Protein AF-A0A2E1F912-F1 (afdb_monomer_lite)

Secondary structure (DSSP, 8-state):
-HHHHHHHHHHHHHS---THHHHHHHHHHHHHHHHHHTTTS-HHHHHHHHHHHHHHHHHHHHHHHHHHHHHHHHHHHHHHHHHHH--

pLDDT: mean 74.3, std 12.06, range [44.19, 92.25]

Foldseek 3Di:
DVQVVVQVVVCVVPVDRPVLSVLVVVLVVLVVVLVVCVVPDDPVVSVVSVVVSVVSVVVSVVVVVVVVVVVVVVVVVVVVVVVVVVD

Structure (mmCIF, N/CA/C/O backbone):
data_AF-A0A2E1F912-F1
#
_entry.id   AF-A0A2E1F912-F1
#
loop_
_atom_site.group_PDB
_atom_site.id
_atom_site.type_symbol
_atom_site.label_atom_id
_atom_site.label_alt_id
_atom_site.label_comp_id
_atom_site.label_asym_id
_atom_site.label_entity_id
_atom_site.label_seq_id
_atom_site.pdbx_PDB_ins_code
_atom_site.Cartn_x
_atom_site.Cartn_y
_atom_site.Cartn_z
_atom_site.occupancy
_atom_site.B_iso_or_equiv
_atom_site.auth_seq_id
_atom_site.auth_comp_id
_atom_site.auth_asym_id
_atom_site.auth_atom_id
_atom_site.pdbx_PDB_model_num
ATOM 1 N N . TYR A 1 1 ? 12.898 1.121 10.059 1.00 53.09 1 TYR A N 1
ATOM 2 C CA . TYR A 1 1 ? 12.455 0.407 11.280 1.00 53.09 1 TYR A CA 1
ATOM 3 C C . TYR A 1 1 ? 11.519 1.233 12.153 1.00 53.09 1 TYR A C 1
ATOM 5 O O . TYR A 1 1 ? 10.495 0.695 12.551 1.00 53.09 1 TYR A O 1
ATOM 13 N N . ALA A 1 2 ? 11.803 2.518 12.409 1.00 69.12 2 ALA A N 1
ATOM 14 C CA . ALA A 1 2 ? 10.921 3.393 13.194 1.00 69.12 2 ALA A CA 1
ATOM 15 C C . ALA A 1 2 ? 9.472 3.471 12.659 1.00 69.12 2 ALA A C 1
ATOM 17 O O . ALA A 1 2 ? 8.533 3.442 13.443 1.00 69.12 2 ALA A O 1
ATOM 18 N N . GLU A 1 3 ? 9.276 3.473 11.336 1.00 65.62 3 GLU A N 1
ATOM 19 C CA . GLU A 1 3 ? 7.935 3.495 10.721 1.00 65.62 3 GLU A CA 1
ATOM 20 C C . GLU A 1 3 ? 7.116 2.222 10.987 1.00 65.62 3 GLU A C 1
ATOM 22 O O . GLU A 1 3 ? 5.926 2.296 11.283 1.00 65.62 3 GLU A O 1
ATOM 27 N N . VAL A 1 4 ? 7.754 1.046 10.938 1.00 68.38 4 VAL A N 1
ATOM 28 C CA . VAL A 1 4 ? 7.101 -0.241 11.241 1.00 68.38 4 VAL A CA 1
ATOM 29 C C . VAL A 1 4 ? 6.742 -0.314 12.727 1.00 68.38 4 VAL A C 1
ATOM 31 O O . VAL A 1 4 ? 5.643 -0.735 13.075 1.00 68.38 4 VAL A O 1
ATOM 34 N N . LEU A 1 5 ? 7.626 0.176 13.600 1.00 70.25 5 LEU A N 1
ATOM 35 C CA . LEU A 1 5 ? 7.366 0.300 15.036 1.00 70.25 5 LEU A CA 1
ATOM 36 C C . LEU A 1 5 ? 6.209 1.259 15.345 1.00 70.25 5 LEU A C 1
ATOM 38 O O . LEU A 1 5 ? 5.371 0.931 16.178 1.00 70.25 5 LEU A O 1
ATOM 42 N N . GLY A 1 6 ? 6.108 2.395 14.648 1.00 69.12 6 GLY A N 1
ATOM 43 C CA . GLY A 1 6 ? 4.982 3.326 14.791 1.00 69.12 6 GLY A CA 1
ATOM 44 C C . GLY A 1 6 ? 3.641 2.698 14.399 1.00 69.12 6 GLY A C 1
ATOM 45 O O . GLY A 1 6 ? 2.625 2.920 15.054 1.00 69.12 6 GLY A O 1
ATOM 46 N N . MET A 1 7 ? 3.650 1.834 13.384 1.00 70.12 7 MET A N 1
ATOM 47 C CA . MET A 1 7 ? 2.476 1.067 12.971 1.00 70.12 7 MET A CA 1
ATOM 48 C C . MET A 1 7 ? 2.051 0.013 13.998 1.00 70.12 7 MET A C 1
ATOM 50 O O . MET A 1 7 ? 0.861 -0.132 14.264 1.00 70.12 7 MET A O 1
ATOM 54 N N . VAL A 1 8 ? 3.014 -0.691 14.602 1.00 67.69 8 VAL A N 1
ATOM 55 C CA . VAL A 1 8 ? 2.761 -1.679 15.666 1.00 67.69 8 VAL A CA 1
ATOM 56 C C . VAL A 1 8 ? 2.312 -0.994 16.965 1.00 67.69 8 VAL A C 1
ATOM 58 O O . VAL A 1 8 ? 1.417 -1.492 17.643 1.00 67.69 8 VAL A O 1
ATOM 61 N N . ALA A 1 9 ? 2.856 0.183 17.284 1.00 67.69 9 ALA A N 1
ATOM 62 C CA . ALA A 1 9 ? 2.416 0.996 18.419 1.00 67.69 9 ALA A CA 1
ATOM 63 C C . ALA A 1 9 ? 0.974 1.505 18.234 1.00 67.69 9 ALA A C 1
ATOM 65 O O . ALA A 1 9 ? 0.163 1.432 19.154 1.00 67.69 9 ALA A O 1
ATOM 66 N N . SER A 1 10 ? 0.625 1.951 17.022 1.00 66.06 10 SER A N 1
ATOM 67 C CA . SER A 1 10 ? -0.749 2.333 16.668 1.00 66.06 10 SER A CA 1
ATOM 68 C C . SER A 1 10 ? -1.713 1.137 16.699 1.00 66.06 10 SER A C 1
ATOM 70 O O . SER A 1 10 ? -2.849 1.270 17.158 1.00 66.06 10 SER A O 1
ATOM 72 N N . PHE A 1 11 ? -1.240 -0.048 16.301 1.00 61.69 11 PHE A N 1
ATOM 73 C CA . PHE A 1 11 ? -2.003 -1.294 16.363 1.00 61.69 11 PHE A CA 1
ATOM 74 C C . PHE A 1 11 ? -2.369 -1.691 17.800 1.00 61.69 11 PHE A C 1
ATOM 76 O O . PHE A 1 11 ? -3.512 -2.071 18.048 1.00 61.69 11 PHE A O 1
ATOM 83 N N . TYR A 1 12 ? -1.442 -1.533 18.749 1.00 55.97 12 TYR A N 1
ATOM 84 C CA . TYR A 1 12 ? -1.688 -1.823 20.167 1.00 55.97 12 TYR A CA 1
ATOM 85 C C . TYR A 1 12 ? -2.644 -0.824 20.834 1.00 55.97 12 TYR A C 1
ATOM 87 O O . TYR A 1 12 ? -3.351 -1.185 21.770 1.00 55.97 12 TYR A 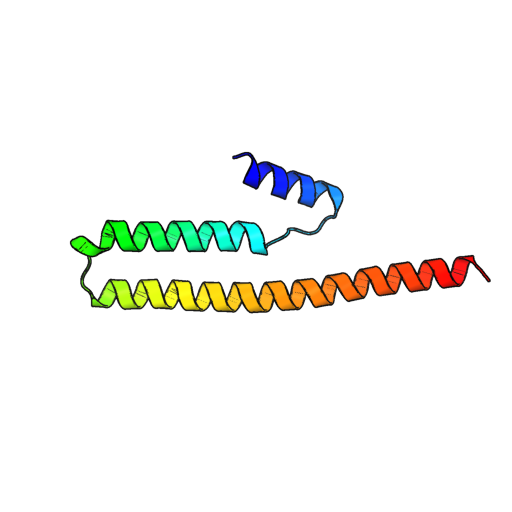O 1
ATOM 95 N N . ALA A 1 13 ? -2.681 0.422 20.354 1.00 61.03 13 ALA A N 1
ATOM 96 C CA . ALA A 1 13 ? -3.505 1.479 20.935 1.00 61.03 13 ALA A CA 1
ATOM 97 C C . ALA A 1 13 ? -4.969 1.462 20.459 1.00 61.03 13 ALA A C 1
ATOM 99 O O . ALA A 1 13 ? -5.849 1.853 21.215 1.00 61.03 13 ALA A O 1
ATOM 100 N N . ASN A 1 14 ? -5.245 1.034 19.220 1.00 58.66 14 ASN A N 1
ATOM 101 C CA . ASN A 1 14 ? -6.582 1.159 18.617 1.00 58.66 14 ASN A CA 1
ATOM 102 C C . ASN A 1 14 ? -7.127 -0.127 17.971 1.00 58.66 14 ASN A C 1
ATOM 104 O O . ASN A 1 14 ? -8.171 -0.086 17.320 1.00 58.66 14 ASN A O 1
ATOM 108 N N . ASN A 1 15 ? -6.448 -1.273 18.114 1.00 55.44 15 ASN A N 1
ATOM 109 C CA . ASN A 1 15 ? -6.855 -2.573 17.550 1.00 55.44 15 ASN A CA 1
ATOM 110 C C . ASN A 1 15 ? -7.150 -2.549 16.027 1.00 55.44 15 ASN A C 1
ATOM 112 O O . ASN A 1 15 ? -7.802 -3.441 15.480 1.00 55.44 15 ASN A O 1
ATOM 116 N N . ARG A 1 16 ? -6.687 -1.507 15.324 1.00 56.16 16 ARG A N 1
ATOM 117 C CA . ARG A 1 16 ? -6.886 -1.262 13.893 1.00 56.16 16 ARG A CA 1
ATOM 118 C C . ARG A 1 16 ? -5.519 -1.074 13.257 1.00 56.16 16 ARG A C 1
ATOM 120 O O . ARG A 1 16 ? -4.763 -0.192 13.645 1.00 56.16 16 ARG A O 1
ATOM 127 N N . ILE A 1 17 ? -5.199 -1.931 12.294 1.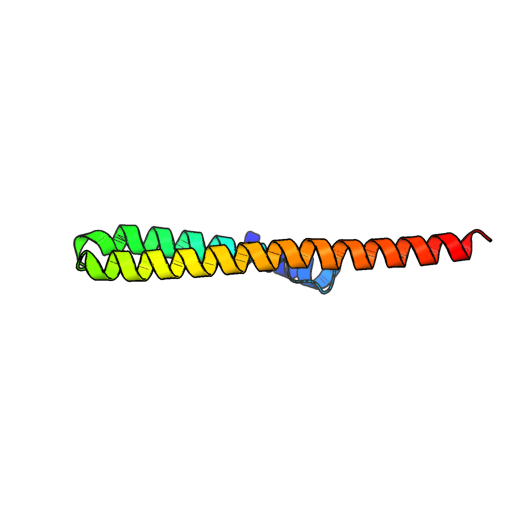00 60.81 17 ILE A N 1
ATOM 128 C CA . ILE A 1 17 ? -3.971 -1.830 11.504 1.00 60.81 17 ILE A CA 1
ATOM 129 C C . ILE A 1 17 ? -4.230 -0.754 10.446 1.00 60.81 17 ILE A C 1
ATOM 131 O O . ILE A 1 17 ? -5.126 -0.964 9.627 1.00 60.81 17 ILE A O 1
ATOM 135 N N . PRO A 1 18 ? -3.477 0.360 10.398 1.00 63.53 18 PRO A N 1
ATOM 136 C CA . PRO A 1 18 ? -3.503 1.265 9.255 1.00 63.53 18 PRO A CA 1
ATOM 137 C C . PRO A 1 18 ? -2.781 0.588 8.081 1.00 63.53 18 PRO A C 1
ATOM 139 O O . PRO A 1 18 ? -1.651 0.909 7.725 1.00 63.53 18 PRO A O 1
ATOM 142 N N . VAL A 1 19 ? -3.462 -0.392 7.491 1.00 69.56 19 VAL A N 1
ATOM 143 C CA . VAL A 1 19 ? -3.080 -1.237 6.347 1.00 69.56 19 VAL A CA 1
ATOM 144 C C . VAL A 1 19 ? -2.675 -0.455 5.098 1.00 69.56 19 VAL A C 1
ATOM 146 O O . VAL A 1 19 ? -2.061 -1.017 4.197 1.00 69.56 19 VAL A O 1
ATOM 149 N N . THR A 1 20 ? -2.957 0.846 5.052 1.00 72.94 20 THR A N 1
ATOM 150 C CA . THR A 1 20 ? -2.500 1.756 3.998 1.00 72.94 20 THR A CA 1
ATOM 151 C C . THR A 1 20 ? -0.984 1.980 4.048 1.00 72.94 20 THR A C 1
ATOM 153 O O . THR A 1 20 ? -0.341 2.011 3.003 1.00 72.94 20 THR A O 1
ATOM 156 N N . LEU A 1 21 ? -0.383 2.086 5.239 1.00 76.06 21 LEU A N 1
ATOM 157 C CA . LEU A 1 21 ? 1.049 2.383 5.389 1.00 76.06 21 LEU A CA 1
ATOM 158 C C . LEU A 1 21 ? 1.980 1.246 4.899 1.00 76.06 21 LEU A C 1
ATOM 160 O O . LEU A 1 21 ? 2.873 1.540 4.103 1.00 76.06 21 LEU A O 1
ATOM 164 N N . PRO A 1 22 ? 1.787 -0.045 5.260 1.00 81.06 22 PRO A N 1
ATOM 165 C CA . PRO A 1 22 ? 2.593 -1.148 4.725 1.00 81.06 22 PRO A CA 1
ATOM 166 C C . PRO A 1 22 ? 2.452 -1.280 3.210 1.00 81.06 22 PRO A C 1
ATOM 168 O O . PRO A 1 22 ? 3.404 -1.634 2.518 1.00 81.06 22 PRO A O 1
ATOM 171 N N . LEU A 1 23 ? 1.260 -0.984 2.692 1.00 82.25 23 LEU A N 1
ATOM 172 C CA . LEU A 1 23 ? 0.939 -1.122 1.280 1.00 82.25 23 LEU A CA 1
ATOM 173 C C . LEU A 1 23 ? 1.700 -0.078 0.443 1.00 82.25 23 LEU A C 1
ATOM 175 O O . LEU A 1 23 ? 2.289 -0.418 -0.581 1.00 82.25 23 LEU A O 1
ATOM 179 N N . ILE A 1 24 ? 1.793 1.167 0.921 1.00 82.69 24 ILE A N 1
ATOM 180 C CA . ILE A 1 24 ? 2.597 2.227 0.284 1.00 82.69 24 ILE A CA 1
ATOM 181 C C . ILE A 1 24 ? 4.096 1.883 0.297 1.00 82.69 24 ILE A C 1
ATOM 183 O O . ILE A 1 24 ? 4.782 2.066 -0.714 1.00 82.69 24 ILE A O 1
ATOM 187 N N . ILE A 1 25 ? 4.603 1.338 1.409 1.00 86.50 25 ILE A N 1
ATOM 188 C CA . ILE A 1 25 ? 6.001 0.892 1.525 1.00 86.50 25 ILE A CA 1
ATOM 189 C C . ILE A 1 25 ? 6.292 -0.216 0.503 1.00 86.50 25 ILE A C 1
ATOM 191 O O . ILE A 1 25 ? 7.292 -0.143 -0.214 1.00 86.50 25 ILE A O 1
ATOM 195 N N . ALA A 1 26 ? 5.396 -1.200 0.381 1.00 87.31 26 ALA A N 1
ATOM 196 C CA . ALA A 1 26 ? 5.518 -2.274 -0.600 1.00 87.31 26 ALA A CA 1
ATOM 197 C C . ALA A 1 26 ? 5.511 -1.739 -2.041 1.00 87.31 26 ALA A C 1
ATOM 199 O O . ALA A 1 26 ? 6.403 -2.077 -2.815 1.00 87.31 26 ALA A O 1
ATOM 200 N N . MET A 1 27 ? 4.576 -0.851 -2.398 1.00 89.75 27 MET A N 1
ATOM 201 C CA . MET A 1 27 ? 4.523 -0.251 -3.741 1.00 89.75 27 MET A CA 1
ATOM 202 C C . MET A 1 27 ? 5.806 0.512 -4.092 1.00 89.75 27 MET A C 1
ATOM 204 O O . MET A 1 27 ? 6.325 0.388 -5.203 1.00 89.75 27 MET A O 1
ATOM 208 N N . THR A 1 28 ? 6.352 1.269 -3.139 1.00 89.62 28 THR A N 1
ATOM 209 C CA . THR A 1 28 ? 7.582 2.048 -3.341 1.00 89.62 28 THR A CA 1
ATOM 210 C C . THR A 1 28 ? 8.800 1.134 -3.507 1.00 89.62 28 THR A C 1
ATOM 212 O O . THR A 1 28 ? 9.629 1.357 -4.392 1.00 89.62 28 THR A O 1
ATOM 215 N N . ALA A 1 29 ? 8.892 0.066 -2.706 1.00 90.94 29 ALA A N 1
ATOM 216 C CA . ALA A 1 29 ? 9.937 -0.948 -2.828 1.00 90.94 29 ALA A CA 1
ATOM 217 C C . ALA A 1 29 ? 9.876 -1.685 -4.177 1.00 90.94 29 ALA A C 1
ATOM 219 O O . ALA A 1 29 ? 10.906 -1.820 -4.839 1.00 90.94 29 ALA A O 1
ATOM 220 N N . LEU A 1 30 ? 8.677 -2.091 -4.614 1.00 89.00 30 LEU A N 1
ATOM 221 C CA . LEU A 1 30 ? 8.457 -2.749 -5.906 1.00 89.00 30 LEU A CA 1
ATOM 222 C C . LEU A 1 30 ? 8.837 -1.832 -7.070 1.00 89.00 30 LEU A C 1
ATOM 224 O O . LEU A 1 30 ? 9.594 -2.232 -7.944 1.00 89.00 30 LEU A O 1
ATOM 228 N N . THR A 1 31 ? 8.404 -0.571 -7.046 1.00 88.75 31 THR A N 1
ATOM 229 C CA . THR A 1 31 ? 8.748 0.400 -8.099 1.00 88.75 31 THR A CA 1
ATOM 230 C C . THR A 1 31 ? 10.262 0.590 -8.209 1.00 88.75 31 THR A C 1
ATOM 232 O O . THR A 1 31 ? 10.821 0.586 -9.306 1.00 88.75 31 THR A O 1
ATOM 235 N N . ARG A 1 32 ? 10.959 0.703 -7.069 1.00 90.06 32 ARG A N 1
ATOM 236 C CA . ARG A 1 32 ? 12.424 0.811 -7.046 1.00 90.06 32 ARG A CA 1
ATOM 237 C C . ARG A 1 32 ? 13.102 -0.449 -7.591 1.00 90.06 32 ARG A C 1
ATOM 239 O O . ARG A 1 32 ? 14.108 -0.335 -8.288 1.00 90.06 32 ARG A O 1
ATOM 246 N N . MET A 1 33 ? 12.562 -1.626 -7.280 1.00 86.94 33 MET A N 1
ATOM 247 C CA . MET A 1 33 ? 13.055 -2.907 -7.786 1.00 86.94 33 MET A CA 1
ATOM 248 C C . MET A 1 33 ? 12.912 -3.006 -9.311 1.00 86.94 33 MET A C 1
ATOM 250 O O . MET A 1 33 ? 13.888 -3.364 -9.967 1.00 86.94 33 MET A O 1
ATOM 254 N N . ILE A 1 34 ? 11.762 -2.610 -9.872 1.00 86.25 34 ILE A N 1
ATOM 255 C CA . ILE A 1 34 ? 11.525 -2.601 -11.326 1.00 86.25 34 ILE A CA 1
ATOM 256 C C . ILE A 1 34 ? 12.588 -1.762 -12.032 1.00 86.25 34 ILE A C 1
ATOM 258 O O . ILE A 1 34 ? 13.224 -2.230 -12.974 1.00 86.25 34 ILE A O 1
ATOM 262 N N . ILE A 1 35 ? 12.834 -0.536 -11.556 1.00 82.62 35 ILE A N 1
ATOM 263 C CA . ILE A 1 35 ? 13.807 0.378 -12.176 1.00 82.62 35 ILE A CA 1
ATOM 264 C C . ILE A 1 35 ? 15.222 -0.216 -12.151 1.00 82.62 35 ILE A C 1
ATOM 266 O O . ILE A 1 35 ? 15.952 -0.100 -13.134 1.00 82.62 35 ILE A O 1
ATOM 270 N N . LEU A 1 36 ? 15.609 -0.884 -11.059 1.00 83.12 36 LEU A N 1
ATOM 271 C CA . LEU A 1 36 ? 16.926 -1.518 -10.957 1.00 83.12 36 LEU A CA 1
ATOM 272 C C . LEU A 1 36 ? 17.085 -2.714 -11.906 1.00 83.12 36 LEU A C 1
ATOM 274 O O . LEU A 1 36 ? 18.175 -2.920 -12.431 1.00 83.12 36 LEU A O 1
ATOM 278 N N . GLN A 1 37 ? 16.018 -3.486 -12.131 1.00 77.50 37 GLN A N 1
ATOM 279 C CA . GLN A 1 37 ? 16.042 -4.668 -13.002 1.00 77.50 37 GLN A CA 1
ATOM 280 C C . GLN A 1 37 ? 15.709 -4.355 -14.470 1.00 77.50 37 GLN A C 1
ATOM 282 O O . GLN A 1 37 ? 15.843 -5.216 -15.338 1.00 77.50 37 GLN A O 1
ATOM 287 N N . SER A 1 38 ? 15.348 -3.105 -14.783 1.00 69.94 38 SER A N 1
ATOM 288 C CA . SER A 1 38 ? 14.908 -2.682 -16.120 1.00 69.94 38 SER A CA 1
ATOM 289 C C . SER A 1 38 ? 15.963 -2.835 -17.227 1.00 69.94 38 SER A C 1
ATOM 291 O O . SER A 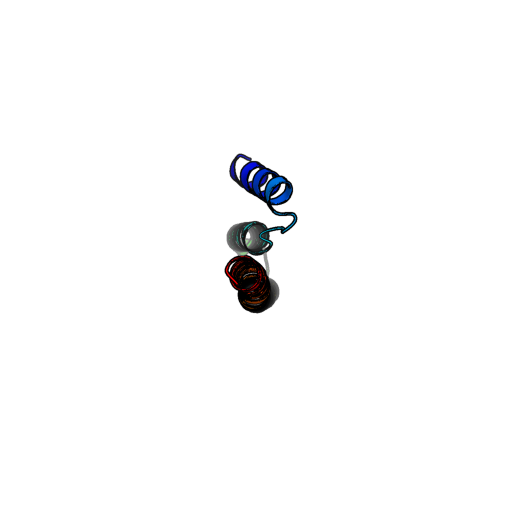1 38 ? 15.610 -2.772 -18.400 1.00 69.94 38 SER A O 1
ATOM 293 N N . LYS A 1 39 ? 17.251 -3.008 -16.890 1.00 65.00 39 LYS A N 1
ATOM 294 C CA . LYS A 1 39 ? 18.332 -3.192 -17.880 1.00 65.00 39 LYS A CA 1
ATOM 295 C C . LYS A 1 39 ? 18.530 -4.643 -18.333 1.00 65.00 39 LYS A C 1
ATOM 297 O O . LYS A 1 39 ? 19.026 -4.835 -19.437 1.00 65.00 39 LYS A O 1
ATOM 302 N N . ASP A 1 40 ? 18.138 -5.622 -17.519 1.00 66.75 40 ASP A N 1
ATOM 303 C CA . ASP A 1 40 ? 18.336 -7.056 -17.795 1.00 66.75 40 ASP A CA 1
ATOM 304 C C . ASP A 1 40 ? 17.025 -7.786 -18.136 1.00 66.75 40 ASP A C 1
ATOM 306 O O . ASP A 1 40 ? 17.040 -8.894 -18.672 1.00 66.75 40 ASP A O 1
ATOM 310 N N . LEU A 1 41 ? 15.871 -7.169 -17.858 1.00 66.75 41 LEU A N 1
ATOM 311 C CA . LEU A 1 41 ? 14.560 -7.757 -18.114 1.00 66.75 41 LEU A CA 1
ATOM 312 C C . LEU A 1 41 ? 13.984 -7.313 -19.464 1.00 66.75 41 LEU A C 1
ATOM 314 O O . LEU A 1 41 ? 13.954 -6.129 -19.796 1.00 66.75 41 LEU A O 1
ATOM 318 N N . ASN A 1 42 ? 13.452 -8.277 -20.222 1.00 80.62 42 ASN A N 1
ATOM 319 C CA . ASN A 1 42 ? 12.691 -8.018 -21.445 1.00 80.62 42 ASN A CA 1
ATOM 320 C C . ASN A 1 42 ? 11.572 -6.997 -21.173 1.00 80.62 42 ASN A C 1
ATOM 322 O O . ASN A 1 42 ? 10.838 -7.135 -20.195 1.00 80.62 42 ASN A O 1
ATOM 326 N N . ALA A 1 43 ? 11.381 -6.025 -22.072 1.00 80.25 43 ALA A N 1
ATOM 327 C CA . ALA A 1 43 ? 10.382 -4.957 -21.920 1.00 80.25 43 ALA A CA 1
ATOM 328 C C . ALA A 1 43 ? 8.956 -5.477 -21.631 1.00 80.25 43 ALA A C 1
ATOM 330 O O . ALA A 1 43 ? 8.174 -4.817 -20.947 1.00 80.25 43 ALA A O 1
ATOM 331 N N . ILE A 1 44 ? 8.636 -6.689 -22.100 1.00 85.06 44 ILE A N 1
ATOM 332 C CA . ILE A 1 44 ? 7.357 -7.353 -21.836 1.00 85.06 44 ILE A CA 1
ATOM 333 C C . ILE A 1 44 ? 7.159 -7.660 -20.340 1.00 85.06 44 ILE A C 1
ATOM 335 O O 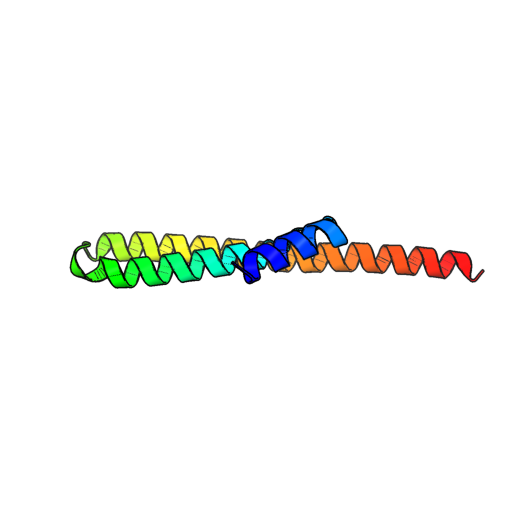. ILE A 1 44 ? 6.069 -7.454 -19.815 1.00 85.06 44 ILE A O 1
ATOM 339 N N . ASN A 1 45 ? 8.209 -8.088 -19.629 1.00 85.38 45 ASN A N 1
ATOM 340 C CA . ASN A 1 45 ? 8.137 -8.411 -18.203 1.00 85.38 45 ASN A CA 1
ATOM 341 C C . ASN A 1 45 ? 7.919 -7.152 -17.364 1.00 85.38 45 ASN A C 1
ATOM 343 O O . ASN A 1 45 ? 7.147 -7.183 -16.411 1.00 85.38 45 ASN A O 1
ATOM 347 N N . ILE A 1 46 ? 8.531 -6.035 -17.763 1.00 85.31 46 ILE A N 1
ATOM 348 C CA . ILE A 1 46 ? 8.362 -4.745 -17.083 1.00 85.31 46 ILE A CA 1
ATOM 349 C C . ILE A 1 46 ? 6.901 -4.290 -17.148 1.00 85.31 46 ILE A C 1
ATOM 351 O O . ILE A 1 46 ? 6.355 -3.817 -16.153 1.00 85.31 46 ILE A O 1
ATOM 355 N N . ILE A 1 47 ? 6.239 -4.480 -18.294 1.00 87.31 47 ILE A N 1
ATOM 356 C CA . ILE A 1 47 ? 4.808 -4.183 -18.440 1.00 87.31 47 ILE A CA 1
ATOM 357 C C . ILE A 1 47 ? 3.974 -5.061 -17.499 1.00 87.31 47 ILE A C 1
ATOM 359 O O . ILE A 1 47 ? 3.090 -4.541 -16.816 1.00 87.31 47 ILE A O 1
ATOM 363 N N . TYR A 1 48 ? 4.263 -6.362 -17.405 1.00 89.19 48 TYR A N 1
ATOM 364 C CA . TYR A 1 48 ? 3.558 -7.255 -16.479 1.00 89.19 48 TYR A CA 1
ATOM 365 C C . TYR A 1 48 ? 3.743 -6.844 -15.011 1.00 89.19 48 TYR A C 1
ATOM 367 O O . TYR A 1 48 ? 2.759 -6.764 -14.273 1.00 89.19 48 TYR A O 1
ATOM 375 N N . GLU A 1 49 ? 4.965 -6.517 -14.588 1.00 85.44 49 GLU A N 1
ATOM 376 C CA . GLU A 1 49 ? 5.236 -6.066 -13.216 1.00 85.44 49 GLU A CA 1
ATOM 377 C C . GLU A 1 49 ? 4.564 -4.724 -12.900 1.00 85.44 49 GLU A C 1
ATOM 379 O O . GLU A 1 49 ? 3.909 -4.588 -11.863 1.00 85.44 49 GLU A O 1
ATOM 384 N N . ALA A 1 50 ? 4.645 -3.749 -13.812 1.00 88.38 50 ALA A N 1
ATOM 385 C CA . ALA A 1 50 ? 3.985 -2.454 -13.656 1.00 88.38 50 ALA A CA 1
ATOM 386 C C . ALA A 1 50 ? 2.459 -2.600 -13.550 1.00 88.38 50 ALA A C 1
ATOM 388 O O . ALA A 1 50 ? 1.815 -1.925 -12.744 1.00 88.38 50 ALA A O 1
ATOM 389 N N . THR A 1 51 ? 1.879 -3.534 -14.306 1.00 91.44 51 THR A N 1
ATOM 390 C CA . THR A 1 51 ? 0.448 -3.851 -14.223 1.00 91.44 51 THR A CA 1
ATOM 391 C C . THR A 1 51 ? 0.092 -4.460 -12.861 1.00 91.44 51 THR A C 1
ATOM 393 O O . THR A 1 51 ? -0.940 -4.120 -12.285 1.00 91.44 51 THR A O 1
ATOM 396 N N . GLY A 1 52 ? 0.969 -5.291 -12.287 1.00 90.56 52 GLY A N 1
ATOM 397 C CA . GLY A 1 52 ? 0.818 -5.802 -10.920 1.00 90.56 52 GLY A CA 1
ATOM 398 C C . GLY A 1 52 ? 0.799 -4.692 -9.863 1.00 90.56 52 GLY A C 1
ATOM 399 O O . GLY A 1 52 ? -0.067 -4.688 -8.985 1.00 90.56 52 GLY A O 1
ATOM 400 N N . ILE A 1 53 ? 1.689 -3.699 -9.980 1.00 91.25 53 ILE A N 1
ATOM 401 C CA . ILE A 1 53 ? 1.685 -2.517 -9.099 1.00 91.25 53 ILE A CA 1
ATOM 402 C C . ILE A 1 53 ? 0.386 -1.719 -9.256 1.00 91.25 53 ILE A C 1
ATOM 404 O O . ILE A 1 53 ? -0.172 -1.258 -8.260 1.00 91.25 53 ILE A O 1
ATOM 408 N N . LEU A 1 54 ? -0.137 -1.594 -10.478 1.00 91.75 54 LEU A N 1
ATOM 409 C CA . LEU A 1 54 ? -1.392 -0.891 -10.749 1.00 91.75 54 LEU A CA 1
ATOM 410 C C . LEU A 1 54 ? -2.580 -1.554 -10.033 1.00 91.75 54 LEU A C 1
ATOM 412 O O . LEU A 1 54 ? -3.397 -0.867 -9.417 1.00 91.75 54 LEU A O 1
ATOM 416 N N . ILE A 1 55 ? -2.640 -2.887 -10.037 1.00 92.25 55 ILE A N 1
ATOM 417 C CA . ILE A 1 55 ? -3.662 -3.653 -9.308 1.00 92.25 55 ILE A CA 1
ATOM 418 C C . ILE A 1 55 ? -3.523 -3.450 -7.790 1.00 92.25 55 ILE A C 1
ATOM 420 O O . ILE A 1 55 ? -4.525 -3.220 -7.109 1.00 92.25 55 ILE A O 1
ATOM 424 N N . LEU A 1 56 ? -2.296 -3.481 -7.255 1.00 88.69 56 LEU A N 1
ATOM 425 C CA . LEU A 1 56 ? -2.036 -3.219 -5.833 1.00 88.69 56 LEU A CA 1
ATOM 426 C C . LEU A 1 56 ? -2.452 -1.802 -5.423 1.00 88.69 56 LEU A C 1
ATOM 428 O O . LEU A 1 56 ? -3.073 -1.631 -4.374 1.00 88.69 56 LEU A O 1
ATOM 432 N N . ALA A 1 57 ? -2.174 -0.801 -6.258 1.00 88.62 57 ALA A N 1
ATOM 433 C CA . ALA A 1 57 ? -2.593 0.578 -6.025 1.00 88.62 57 ALA A CA 1
ATOM 434 C C . ALA A 1 57 ? -4.124 0.707 -5.991 1.00 88.62 57 ALA A C 1
ATOM 436 O O . ALA A 1 57 ? -4.674 1.389 -5.123 1.00 88.62 57 ALA A O 1
ATOM 437 N N . LEU A 1 58 ? -4.825 -0.003 -6.881 1.00 90.44 58 LEU A N 1
ATOM 438 C CA . LEU A 1 58 ? -6.287 -0.044 -6.891 1.00 90.44 58 LEU A CA 1
ATOM 439 C C . LEU A 1 58 ? -6.846 -0.686 -5.612 1.00 90.44 58 LEU A C 1
ATOM 441 O O . LEU A 1 58 ? -7.774 -0.158 -4.996 1.00 90.44 58 LEU A O 1
ATOM 445 N N . ALA A 1 59 ? -6.254 -1.801 -5.178 1.00 86.81 59 ALA A N 1
ATOM 446 C CA . ALA A 1 59 ? -6.623 -2.466 -3.933 1.00 86.81 59 ALA A CA 1
ATOM 447 C C . ALA A 1 59 ? -6.406 -1.543 -2.721 1.00 86.81 59 ALA A C 1
ATOM 449 O O . ALA A 1 59 ? -7.291 -1.419 -1.872 1.00 86.81 59 ALA A O 1
ATOM 450 N N . ALA A 1 60 ? -5.277 -0.828 -2.682 1.00 84.50 60 ALA A N 1
ATOM 451 C CA . ALA A 1 60 ? -4.966 0.159 -1.649 1.00 84.50 60 ALA A CA 1
ATOM 452 C C . ALA A 1 60 ? -5.998 1.283 -1.584 1.00 84.50 60 ALA A C 1
ATOM 454 O O . ALA A 1 60 ? -6.423 1.697 -0.501 1.00 84.50 60 ALA A O 1
ATOM 455 N N . TYR A 1 61 ? -6.412 1.767 -2.754 1.00 85.31 61 TYR A N 1
ATOM 456 C CA . TYR A 1 61 ? -7.402 2.821 -2.881 1.00 85.31 61 TYR A CA 1
ATOM 457 C C . TYR A 1 61 ? -8.753 2.381 -2.304 1.00 85.31 61 TYR A C 1
ATOM 459 O O . TYR A 1 61 ? -9.315 3.063 -1.445 1.00 85.31 61 TYR A O 1
ATOM 467 N N . ILE A 1 62 ? -9.236 1.196 -2.690 1.00 84.69 62 ILE A N 1
ATOM 468 C CA . ILE A 1 62 ? -10.495 0.631 -2.177 1.00 84.69 62 ILE A CA 1
ATOM 469 C C . ILE A 1 62 ? -10.420 0.397 -0.664 1.00 84.69 62 ILE A C 1
ATOM 471 O O . ILE A 1 62 ? -11.368 0.712 0.060 1.00 84.69 62 ILE A O 1
ATOM 475 N N . MET A 1 63 ? -9.299 -0.130 -0.169 1.00 79.94 63 MET A N 1
ATOM 476 C CA . MET A 1 63 ? -9.092 -0.393 1.255 1.00 79.94 63 MET A CA 1
ATOM 477 C C . MET A 1 63 ? -9.132 0.904 2.067 1.00 79.94 63 MET A C 1
ATOM 479 O O . MET A 1 63 ? -9.851 0.976 3.059 1.00 79.94 63 MET A O 1
ATOM 483 N N . THR A 1 64 ? -8.475 1.959 1.580 1.00 74.62 64 THR A N 1
ATOM 484 C CA . THR A 1 64 ? -8.481 3.291 2.205 1.00 74.62 64 THR A CA 1
ATOM 485 C C . THR A 1 64 ? -9.885 3.907 2.220 1.00 74.62 64 THR A C 1
ATOM 487 O O . THR A 1 64 ? -10.300 4.492 3.220 1.00 74.62 64 THR A O 1
ATOM 490 N N . LEU A 1 65 ? -10.669 3.739 1.147 1.00 73.44 65 LEU A N 1
ATOM 491 C CA . LEU A 1 65 ? -12.072 4.172 1.120 1.00 73.44 65 LEU A CA 1
ATOM 492 C C . LEU A 1 65 ? -12.934 3.413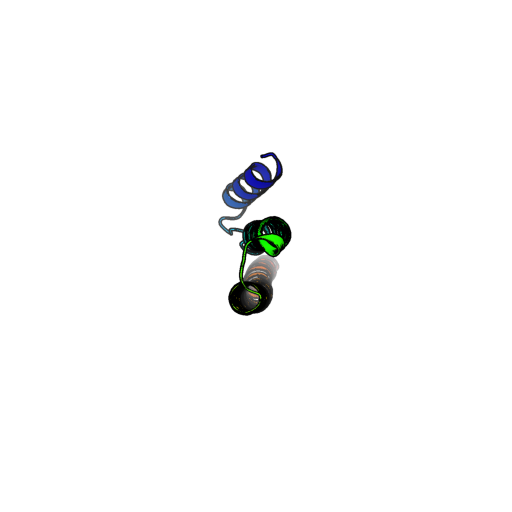 2.140 1.00 73.44 65 LEU A C 1
ATOM 494 O O . LEU A 1 65 ? -13.738 4.027 2.845 1.00 73.44 65 LEU A O 1
ATOM 498 N N . LYS A 1 66 ? -12.757 2.092 2.253 1.00 67.75 66 LYS A N 1
ATOM 499 C CA . LYS A 1 66 ? -13.433 1.263 3.262 1.00 67.75 66 LYS A CA 1
ATOM 500 C C . LYS A 1 66 ? -13.030 1.640 4.688 1.00 67.75 66 LYS A C 1
ATOM 502 O O . LYS A 1 66 ? -13.897 1.654 5.563 1.00 67.75 66 LYS A O 1
ATOM 507 N N . ASP A 1 67 ? -11.768 1.990 4.913 1.00 65.75 67 ASP A N 1
ATOM 508 C CA . ASP A 1 67 ? -11.262 2.427 6.216 1.00 65.75 67 ASP A CA 1
ATOM 509 C C . ASP A 1 67 ? -11.982 3.699 6.695 1.00 65.75 67 ASP A C 1
ATOM 511 O O . ASP A 1 67 ? -12.514 3.745 7.805 1.00 65.75 67 ASP A O 1
ATOM 515 N N . LYS A 1 68 ? -12.171 4.682 5.798 1.00 61.75 68 LYS A N 1
ATOM 516 C CA . LYS A 1 68 ? -12.950 5.905 6.087 1.00 61.75 68 LYS A CA 1
ATOM 517 C C . LYS A 1 68 ? -14.400 5.618 6.487 1.00 61.75 68 LYS A C 1
ATOM 519 O O . LYS A 1 68 ? -14.961 6.321 7.329 1.00 61.75 68 LYS A O 1
ATOM 524 N N . ILE A 1 69 ? -15.022 4.612 5.873 1.00 61.03 69 ILE A N 1
ATOM 525 C CA . ILE A 1 69 ? -16.398 4.205 6.189 1.00 61.03 69 ILE A CA 1
ATOM 526 C C . ILE A 1 69 ? -16.442 3.508 7.556 1.00 61.03 69 ILE A C 1
ATOM 528 O O . ILE A 1 69 ? -17.345 3.770 8.351 1.00 61.03 69 ILE A O 1
ATOM 532 N N . SER A 1 70 ? -15.448 2.668 7.859 1.00 58.09 70 SER A N 1
ATOM 533 C CA . SER A 1 70 ? -15.331 2.005 9.161 1.00 58.09 70 SER A CA 1
ATOM 534 C C . SER A 1 70 ? -15.113 3.007 10.298 1.00 58.09 70 SER A C 1
ATOM 536 O O . SER A 1 70 ? -15.716 2.859 11.359 1.00 58.09 70 SER A O 1
ATOM 538 N N . LEU A 1 71 ? -14.303 4.045 10.074 1.00 62.66 71 LEU A N 1
ATOM 539 C CA . LEU A 1 71 ? -14.026 5.076 11.073 1.00 62.66 71 LEU A CA 1
ATOM 540 C C . LEU A 1 71 ? -15.254 5.953 11.355 1.00 62.66 71 LEU A C 1
ATOM 542 O O . LEU A 1 71 ? -15.581 6.207 12.511 1.00 62.66 71 LEU A O 1
ATOM 546 N N . LYS A 1 72 ? -16.009 6.335 10.313 1.00 59.06 72 LYS A N 1
ATOM 547 C CA . LYS A 1 72 ? -17.283 7.056 10.486 1.00 59.06 72 LYS A CA 1
ATOM 548 C C . LYS A 1 72 ? -18.305 6.264 11.299 1.00 59.06 72 LYS A C 1
ATOM 550 O O . LYS A 1 72 ? -19.061 6.863 12.055 1.00 59.06 72 LYS A O 1
ATOM 555 N N . LYS A 1 73 ? -18.337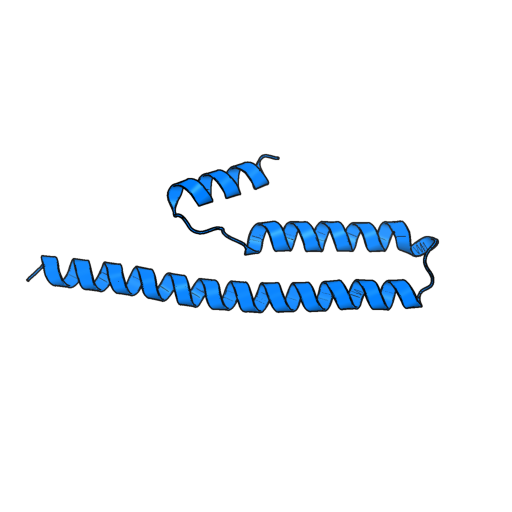 4.937 11.147 1.00 59.62 73 LYS A N 1
ATOM 556 C CA . LYS A 1 73 ? -19.264 4.076 11.891 1.00 59.62 73 LYS A CA 1
ATOM 557 C C . LYS A 1 73 ? -18.923 4.001 13.383 1.00 59.62 73 LYS A C 1
ATOM 559 O O . LYS A 1 73 ? -19.838 3.877 14.185 1.00 59.62 73 LYS A O 1
ATOM 564 N N . LEU A 1 74 ? -17.640 4.074 13.740 1.00 65.00 74 LEU A N 1
ATOM 565 C CA . LEU A 1 74 ? -17.177 4.091 15.133 1.00 65.00 74 LEU A CA 1
ATOM 566 C C . LEU A 1 74 ? -17.495 5.429 15.808 1.00 65.00 74 LEU A C 1
ATOM 568 O O . LEU A 1 74 ? -18.185 5.433 16.819 1.00 65.00 74 LEU A O 1
ATOM 572 N N . ILE A 1 75 ? -17.120 6.545 15.177 1.00 67.44 75 ILE A N 1
ATOM 573 C CA . ILE A 1 75 ? -17.386 7.901 15.693 1.00 67.44 75 ILE A CA 1
ATOM 574 C C . ILE A 1 75 ? -18.891 8.148 15.857 1.00 67.44 75 ILE A C 1
ATOM 576 O O . ILE A 1 75 ? -19.322 8.764 16.823 1.00 67.44 75 ILE A O 1
ATOM 580 N N . LEU A 1 76 ? -19.717 7.649 14.929 1.00 70.69 76 LEU A N 1
ATOM 581 C CA . LEU A 1 76 ? -21.173 7.752 15.045 1.00 70.69 76 LEU A CA 1
ATOM 582 C C . LEU A 1 76 ? -21.713 6.990 16.265 1.00 70.69 76 LEU A C 1
ATOM 584 O O . LEU A 1 76 ? -22.707 7.406 16.846 1.00 70.69 76 LEU A O 1
ATOM 588 N N . ARG A 1 77 ? -21.071 5.880 16.640 1.00 68.69 77 ARG A N 1
ATOM 589 C CA . ARG A 1 77 ? -21.471 5.042 17.772 1.00 68.69 77 ARG A CA 1
ATOM 590 C C . ARG A 1 77 ? -21.083 5.686 19.105 1.00 68.69 77 ARG A C 1
ATOM 592 O O . ARG A 1 77 ? -21.932 5.741 19.980 1.00 68.69 77 ARG A O 1
ATOM 599 N N . GLU A 1 78 ? -19.878 6.254 19.194 1.00 73.19 78 GLU A N 1
ATOM 600 C CA . GLU A 1 78 ? -19.446 7.095 20.327 1.00 73.19 78 GLU A CA 1
ATOM 601 C C . GLU A 1 78 ? -20.385 8.292 20.520 1.00 73.19 78 GLU A C 1
ATOM 603 O O . GLU A 1 78 ? -20.873 8.531 21.618 1.00 73.19 78 GLU A O 1
ATOM 608 N N . LYS A 1 79 ? -20.740 8.983 19.429 1.00 72.88 79 LYS A N 1
ATOM 609 C CA . LYS A 1 79 ? -21.635 10.144 19.496 1.00 72.88 79 LYS A CA 1
ATOM 610 C C . LYS A 1 79 ? -23.053 9.787 19.958 1.00 72.88 79 LYS A C 1
ATOM 612 O O . LYS A 1 79 ? -23.712 10.608 20.587 1.00 72.88 79 LYS A O 1
ATOM 617 N N . LEU A 1 80 ? -23.541 8.586 19.630 1.00 70.06 80 LEU A N 1
ATOM 618 C CA . LEU A 1 80 ? -24.827 8.080 20.126 1.00 70.06 80 LEU A CA 1
ATOM 619 C C . LEU A 1 80 ? -24.772 7.724 21.618 1.00 70.06 80 LEU A C 1
ATOM 621 O O . LEU A 1 80 ? -25.770 7.916 22.301 1.00 70.06 80 LEU A O 1
ATOM 625 N N . GLU A 1 81 ? -23.640 7.215 22.108 1.00 71.56 81 GLU A N 1
ATOM 626 C CA . GLU A 1 81 ? -23.451 6.889 23.527 1.00 71.56 81 GLU A CA 1
ATOM 627 C C . GLU A 1 81 ? -23.334 8.162 24.386 1.00 71.56 81 GLU A C 1
ATOM 629 O O . GLU A 1 81 ? -23.982 8.229 25.426 1.00 71.56 81 GLU A O 1
ATOM 634 N N . GLU A 1 82 ? -22.631 9.205 23.920 1.00 69.31 82 GLU A N 1
ATOM 635 C CA . GLU A 1 82 ? -22.594 10.520 24.595 1.00 69.31 82 GLU A CA 1
ATOM 636 C C . GLU A 1 82 ? -23.993 11.158 24.675 1.00 69.31 82 GLU A C 1
ATOM 638 O O . GLU A 1 82 ? -24.423 11.591 25.743 1.00 69.31 82 GLU A O 1
ATOM 643 N N . SER A 1 83 ? -24.765 11.088 23.581 1.00 62.28 83 SER A N 1
ATOM 644 C CA . SER A 1 83 ? -26.137 11.623 23.529 1.00 62.28 83 SER A CA 1
ATOM 645 C C . SER A 1 83 ? -27.094 10.943 24.520 1.00 62.28 83 SER A C 1
ATOM 647 O O . SER A 1 83 ? -28.078 11.550 24.909 1.00 62.28 83 SER A O 1
ATOM 649 N N . GLN A 1 84 ? -26.840 9.687 24.910 1.00 58.34 84 GLN A N 1
ATOM 650 C CA . GLN A 1 84 ? -27.668 8.955 25.881 1.00 58.34 84 GLN A CA 1
ATOM 651 C C . GLN A 1 84 ? -27.241 9.168 27.338 1.00 58.34 84 GLN A C 1
ATOM 653 O O . GLN A 1 84 ? -27.947 8.721 28.238 1.00 58.34 84 GLN A O 1
ATOM 658 N N . SER A 1 85 ? -26.086 9.792 27.579 1.00 55.81 85 SER A N 1
ATOM 659 C CA . SER A 1 85 ? -25.591 10.095 28.928 1.00 55.81 85 SER A CA 1
ATOM 660 C C . SER A 1 85 ? -25.928 11.509 29.414 1.00 55.81 85 SER A C 1
ATOM 662 O O . SER A 1 85 ? -25.735 11.801 30.592 1.00 55.81 85 SER A O 1
ATOM 664 N N . GLU A 1 86 ? -26.426 12.371 28.524 1.00 55.84 86 GLU A N 1
ATOM 665 C CA . GLU A 1 86 ? -26.801 13.764 28.812 1.00 55.84 86 GLU A CA 1
ATOM 666 C C . GLU A 1 86 ? -28.325 13.987 28.976 1.00 55.84 86 GLU A C 1
ATOM 668 O O . GLU A 1 86 ? -28.726 15.108 29.293 1.00 55.84 86 GLU A O 1
ATOM 673 N N . ASP A 1 87 ? -29.147 12.935 28.835 1.00 44.19 87 ASP A N 1
ATOM 674 C CA . ASP A 1 87 ? -30.597 12.891 29.130 1.00 44.19 87 ASP A CA 1
ATOM 675 C C . ASP A 1 87 ? -30.891 12.072 30.407 1.00 44.19 87 ASP A C 1
ATOM 677 O O . ASP A 1 87 ? -31.787 12.477 31.189 1.00 44.19 87 ASP A O 1
#

Radius of gyration: 19.37 Å; chains: 1; bounding box: 49×22×51 Å

Sequence (87 aa):
YAEVLGMVASFYANNRIPVTLPLIIAMTALTRMIILQSKDLNAINIIYEATGILILALAAYIMTLKDKISLKKLILREKLEESQSED